Protein AF-A0A7S2G571-F1 (afdb_monomer_lite)

Foldseek 3Di:
DDDDDDPWDWDQQWDWDFDDDDPQKTWTATDPPRTDTDRTDIDGQDDPRDGRDDPDDDDPPCPDDPVVPDDDDPDDVVVVVVVVVVCVVCVVVLCVFQVCQVVLVDDDPAAPEEAEADDDPPDALCVQRPPPDPNSCCQRPPDPRYGYRRTGDACPPSRVPPDDPD

pLDDT: mean 84.76, std 11.6, range [47.78, 95.44]

Sequence (166 aa):
VKSPQTAERLSTGAIVEELELVGDRLHYLIVPGTSTGPEEGWASIKVSGKDLLVPKAEEPHDIGGPADTGGAVEVDEATKAKIEAMAKAMAQDFPKFVPKYKVFKYPLAAPKFRVFCFHNAGSAESNYSAKKTPLTDWALEEAEGVEVVSLQYPGRENMRKEKLHT

Secondary structure (DSSP, 8-state):
---PPPSS-PPTT--EEEEEEETTEEEEEEPTTS--S-SEEEEESEETTEES----PPPP-----TTTS-------HHHHHHHHHHHHHHTTTHHHHSTTTGGGTPSPSS-SEEEEE-PPTT--THHHHSTT-HHHHIIIII-TTEEEEE---TTSTTTTTSPP--

Radius of gyration: 30.57 Å; chains: 1; bounding box: 61×43×78 Å

Organism: NCBI:txid327968

Structure (mmCIF, N/CA/C/O backbone):
data_AF-A0A7S2G571-F1
#
_entry.id   AF-A0A7S2G571-F1
#
loop_
_atom_site.group_PDB
_atom_site.id
_atom_site.type_symbol
_atom_site.label_atom_id
_atom_site.label_alt_id
_atom_site.label_comp_id
_atom_site.label_asym_id
_atom_site.label_entity_id
_atom_site.label_seq_id
_atom_site.pdbx_PDB_ins_code
_atom_site.Cartn_x
_atom_site.Cartn_y
_atom_site.Cartn_z
_atom_site.occupancy
_atom_site.B_iso_or_equiv
_atom_site.auth_seq_id
_atom_site.auth_comp_id
_atom_site.auth_asym_id
_atom_site.auth_atom_id
_atom_site.pdbx_PDB_model_num
ATOM 1 N N . VAL A 1 1 ? -41.205 -6.909 42.393 1.00 60.25 1 VAL A N 1
ATOM 2 C CA . VAL A 1 1 ? -40.040 -6.814 43.307 1.00 60.25 1 VAL A CA 1
ATOM 3 C C . VAL A 1 1 ? -39.734 -5.350 43.608 1.00 60.25 1 VAL A C 1
ATOM 5 O O . VAL A 1 1 ? -39.575 -4.569 42.670 1.00 60.25 1 VAL A O 1
ATOM 8 N N . LYS A 1 2 ? -39.707 -4.951 44.888 1.00 70.31 2 LYS A N 1
ATOM 9 C CA . LYS A 1 2 ? -39.216 -3.628 45.318 1.00 70.31 2 LYS A CA 1
ATOM 10 C C . LYS A 1 2 ? -37.761 -3.801 45.757 1.00 70.31 2 LYS A C 1
ATOM 12 O O . LYS A 1 2 ? -37.512 -4.573 46.671 1.00 70.31 2 LYS A O 1
ATOM 17 N N . SER A 1 3 ? -36.834 -3.119 45.094 1.00 76.56 3 SER A N 1
ATOM 18 C CA . SER A 1 3 ? -35.425 -3.051 45.494 1.00 76.56 3 SER A CA 1
ATOM 19 C C . SER A 1 3 ? -35.144 -1.671 46.102 1.00 76.56 3 SER A C 1
ATOM 21 O O . SER A 1 3 ? -35.860 -0.718 45.766 1.00 76.56 3 SER A O 1
ATOM 23 N N . PRO A 1 4 ? -34.110 -1.529 46.945 1.00 82.75 4 PRO A N 1
ATOM 24 C CA . PRO A 1 4 ? -33.606 -0.222 47.347 1.00 82.75 4 PRO A CA 1
ATOM 25 C C . PRO A 1 4 ? -33.198 0.590 46.114 1.00 82.75 4 PRO A C 1
ATOM 27 O O . PRO A 1 4 ? -32.684 0.036 45.141 1.00 82.75 4 PRO A O 1
ATOM 30 N N . GLN A 1 5 ? -33.453 1.896 46.145 1.00 83.88 5 GLN A N 1
ATOM 31 C CA . GLN A 1 5 ? -32.969 2.813 45.120 1.00 83.88 5 GLN A CA 1
ATOM 32 C C . GLN A 1 5 ? -31.565 3.278 45.511 1.00 83.88 5 GLN A C 1
ATOM 34 O O . GLN A 1 5 ? -31.368 3.798 46.608 1.00 83.88 5 GLN A O 1
ATOM 39 N N . THR A 1 6 ? -30.599 3.092 44.619 1.00 84.56 6 THR A N 1
ATOM 40 C CA . THR A 1 6 ? -29.240 3.614 44.779 1.00 84.56 6 THR A CA 1
ATOM 41 C C . THR A 1 6 ? -29.208 5.128 44.579 1.00 84.56 6 THR A C 1
ATOM 43 O O . THR A 1 6 ? -30.030 5.695 43.855 1.00 84.56 6 THR A O 1
ATOM 46 N N . ALA A 1 7 ? -28.249 5.794 45.228 1.00 84.12 7 ALA A N 1
ATOM 47 C CA . ALA A 1 7 ? -28.033 7.234 45.066 1.00 84.12 7 ALA A CA 1
ATOM 48 C C . ALA A 1 7 ? -27.621 7.591 43.627 1.00 84.12 7 ALA A C 1
ATOM 50 O O . ALA A 1 7 ? -27.997 8.640 43.105 1.00 84.12 7 ALA A O 1
ATOM 51 N N . GLU A 1 8 ? -26.889 6.689 42.978 1.00 86.69 8 GLU A N 1
ATOM 52 C CA . GLU A 1 8 ? -26.386 6.849 41.621 1.00 86.69 8 GLU A CA 1
ATOM 53 C C . GLU A 1 8 ? -27.262 6.117 40.602 1.00 86.69 8 GLU A C 1
ATOM 55 O O . GLU A 1 8 ? -27.926 5.118 40.906 1.00 86.69 8 GLU A O 1
ATOM 60 N N . ARG A 1 9 ? -27.257 6.633 39.370 1.00 89.62 9 ARG A N 1
ATOM 61 C CA . ARG A 1 9 ? -27.957 6.046 38.226 1.00 89.62 9 ARG A CA 1
ATOM 62 C C . ARG A 1 9 ? -26.957 5.353 37.314 1.00 89.62 9 ARG A C 1
ATOM 64 O O . ARG A 1 9 ? -25.899 5.910 37.046 1.00 89.62 9 ARG A O 1
ATOM 71 N N . LEU A 1 10 ? -27.347 4.196 36.786 1.00 90.06 10 LEU A N 1
ATOM 72 C CA . LEU A 1 10 ? -26.644 3.558 35.679 1.00 90.06 10 LEU A CA 1
ATOM 73 C C . LEU A 1 10 ? -26.671 4.491 34.458 1.00 90.06 10 LEU A C 1
ATOM 75 O O . LEU A 1 10 ? -27.735 4.983 34.064 1.00 90.06 10 LEU A O 1
ATOM 79 N N . SER A 1 11 ? -25.502 4.772 33.891 1.00 91.00 11 SER A N 1
ATOM 80 C CA . SER A 1 11 ? -25.373 5.616 32.699 1.00 91.00 11 SER A CA 1
ATOM 81 C C . SER A 1 11 ? -25.891 4.918 31.432 1.00 91.00 11 SER A C 1
ATOM 83 O O . SER A 1 11 ? -25.967 3.695 31.339 1.00 91.00 11 SER A O 1
ATOM 85 N N . THR A 1 12 ? -26.303 5.707 30.435 1.00 89.44 12 THR A N 1
ATOM 86 C CA . THR A 1 12 ? -26.754 5.171 29.137 1.00 89.44 12 THR A CA 1
ATOM 87 C C . THR A 1 12 ? -25.568 4.603 28.360 1.00 89.44 12 THR A C 1
ATOM 89 O O . THR A 1 12 ? -24.518 5.236 28.312 1.00 89.44 12 THR A O 1
ATOM 92 N N . GLY A 1 13 ? -25.750 3.437 27.732 1.00 88.06 13 GLY A N 1
ATOM 93 C CA . GLY A 1 13 ? -24.683 2.725 27.018 1.00 88.06 13 GLY A CA 1
ATOM 94 C C . GLY A 1 13 ? -23.825 1.824 27.910 1.00 88.06 13 GLY A C 1
ATOM 95 O O . GLY A 1 13 ? -22.874 1.226 27.417 1.00 88.06 13 GLY A O 1
ATOM 96 N N . ALA A 1 14 ? -24.164 1.707 29.198 1.00 91.81 14 ALA A N 1
ATOM 97 C CA . ALA A 1 14 ? -23.496 0.789 30.103 1.00 91.81 14 ALA A CA 1
ATOM 98 C C . ALA A 1 14 ? -23.665 -0.667 29.669 1.00 91.81 14 ALA A C 1
ATOM 100 O O . ALA A 1 14 ? -24.771 -1.100 29.339 1.00 91.81 14 ALA A O 1
ATOM 101 N N . ILE A 1 15 ? -22.565 -1.419 29.712 1.00 93.38 15 ILE A N 1
ATOM 102 C CA . ILE A 1 15 ? -22.586 -2.867 29.527 1.00 93.38 15 ILE A CA 1
ATOM 103 C C . ILE A 1 15 ? -22.655 -3.493 30.915 1.00 93.38 15 ILE A C 1
ATOM 105 O O . ILE A 1 15 ? -21.849 -3.181 31.795 1.00 93.38 15 ILE A O 1
ATOM 109 N N . VAL A 1 16 ? -23.639 -4.364 31.104 1.00 94.06 16 VAL A N 1
ATOM 110 C CA . VAL A 1 16 ? -23.878 -5.053 32.368 1.00 94.06 16 VAL A CA 1
ATOM 111 C C . VAL A 1 16 ? -24.016 -6.552 32.136 1.00 94.06 16 VAL A C 1
ATOM 113 O O . VAL A 1 16 ? -24.505 -6.978 31.089 1.00 94.06 16 VAL A O 1
ATOM 116 N N . GLU A 1 17 ? -23.588 -7.338 33.112 1.00 94.00 17 GLU A N 1
ATOM 117 C CA . GLU A 1 17 ? -23.792 -8.780 33.172 1.00 94.00 17 GLU A CA 1
ATOM 118 C C . GLU A 1 17 ? -25.121 -9.087 33.868 1.00 94.00 17 GLU A C 1
ATOM 120 O O . GLU A 1 17 ? -25.464 -8.472 34.880 1.00 94.00 17 GLU A O 1
ATOM 125 N N . GLU A 1 18 ? -25.880 -10.032 33.316 1.00 94.75 18 GLU A N 1
ATOM 126 C CA . GLU A 1 18 ? -27.113 -10.543 33.915 1.00 94.75 18 GLU A CA 1
ATOM 127 C C . GLU A 1 18 ? -26.777 -11.508 35.058 1.00 94.75 18 GLU A C 1
ATOM 129 O O . GLU A 1 18 ? -26.183 -12.560 34.829 1.00 94.75 18 GLU A O 1
ATOM 134 N N . LEU A 1 19 ? -27.175 -11.154 36.284 1.00 94.81 19 LEU A N 1
ATOM 135 C CA . LEU A 1 19 ? -27.054 -12.031 37.452 1.00 94.81 19 LEU A CA 1
ATOM 136 C C . LEU A 1 19 ? -28.358 -12.787 37.729 1.00 94.81 19 LEU A C 1
ATOM 138 O O . LEU A 1 19 ? -28.342 -13.988 37.986 1.00 94.81 19 LEU A O 1
ATOM 142 N N . GLU A 1 20 ? -29.492 -12.083 37.705 1.00 95.44 20 GLU A N 1
ATOM 143 C CA . GLU A 1 20 ? -30.808 -12.664 37.992 1.00 95.44 20 GLU A CA 1
ATOM 144 C C . GLU A 1 20 ? -31.929 -11.855 37.326 1.00 95.44 20 GLU A C 1
ATOM 146 O O . GLU A 1 20 ? -31.960 -10.628 37.414 1.00 95.44 20 GLU A O 1
ATOM 151 N N . LEU A 1 21 ? -32.898 -12.534 36.710 1.00 93.75 21 LEU A N 1
ATOM 152 C CA . LEU A 1 21 ? -34.075 -11.908 36.109 1.00 93.75 21 LEU A CA 1
ATOM 153 C C . LEU A 1 21 ? -35.346 -12.247 36.897 1.00 93.75 21 LEU A C 1
ATOM 155 O O . LEU A 1 21 ? -35.752 -13.407 36.970 1.00 93.75 21 LEU A O 1
ATOM 159 N N . VAL A 1 22 ? -36.025 -11.227 37.437 1.00 93.56 22 VAL A N 1
ATOM 160 C CA . VAL A 1 22 ? -37.289 -11.402 38.172 1.00 93.56 22 VAL A CA 1
ATOM 161 C C . VAL A 1 22 ? -38.392 -10.522 37.586 1.00 93.56 22 VAL A C 1
ATOM 163 O O . VAL A 1 22 ? -38.540 -9.341 37.924 1.00 93.56 22 VAL A O 1
ATOM 166 N N . GLY A 1 23 ? -39.209 -11.122 36.718 1.00 91.19 23 GLY A N 1
ATOM 167 C CA . GLY A 1 23 ? -40.224 -10.409 35.940 1.00 91.19 23 GLY A CA 1
ATOM 168 C C . GLY A 1 23 ? -39.560 -9.458 34.946 1.00 91.19 23 GLY A C 1
ATOM 169 O O . GLY A 1 23 ? -38.710 -9.880 34.175 1.00 91.19 23 GLY A O 1
ATOM 170 N N . ASP A 1 24 ? -39.894 -8.169 35.013 1.00 91.12 24 ASP A N 1
ATOM 171 C CA . ASP A 1 24 ? -39.321 -7.135 34.133 1.00 91.12 24 ASP A CA 1
ATOM 172 C C . ASP A 1 24 ? -38.109 -6.409 34.747 1.00 91.12 24 ASP A C 1
ATOM 174 O O . ASP A 1 24 ? -37.775 -5.287 34.347 1.00 91.12 24 ASP A O 1
ATOM 178 N N . ARG A 1 25 ? -37.476 -6.995 35.772 1.00 93.00 25 ARG A N 1
ATOM 179 C CA . ARG A 1 25 ? -36.334 -6.397 36.473 1.00 93.00 25 ARG A CA 1
ATOM 180 C C . ARG A 1 25 ? -35.116 -7.310 36.450 1.00 93.00 25 ARG A C 1
ATOM 182 O O . ARG A 1 25 ? -35.203 -8.447 36.900 1.00 93.00 25 ARG A O 1
ATOM 189 N N . LEU A 1 26 ? -33.998 -6.756 35.991 1.00 94.56 26 LEU A N 1
ATOM 190 C CA . LEU A 1 26 ? -32.697 -7.406 35.906 1.00 94.56 26 LEU A CA 1
ATOM 191 C C . LEU A 1 26 ? -31.828 -6.995 37.096 1.00 94.56 26 LEU A C 1
ATOM 193 O O . LEU A 1 26 ? -31.600 -5.799 37.313 1.00 94.56 26 LEU A O 1
ATOM 197 N N . HIS A 1 27 ? -31.347 -7.981 37.841 1.00 94.69 27 HIS A N 1
ATOM 198 C CA . HIS A 1 27 ? -30.212 -7.849 38.734 1.00 94.69 27 HIS A CA 1
ATOM 199 C C . HIS A 1 27 ? -28.934 -7.915 37.907 1.00 94.69 27 HIS A C 1
ATOM 201 O O . HIS A 1 27 ? -28.745 -8.862 37.138 1.00 94.69 27 HIS A O 1
ATOM 207 N N . TYR A 1 28 ? -28.096 -6.894 38.028 1.00 94.31 28 TYR A N 1
ATOM 208 C CA . TYR A 1 28 ? -26.972 -6.693 37.131 1.00 94.31 28 TYR A CA 1
ATOM 209 C C . TYR A 1 28 ? -25.674 -6.409 37.881 1.00 94.31 28 TYR A C 1
ATOM 211 O O . TYR A 1 28 ? -25.704 -5.841 38.974 1.00 94.31 28 TYR A O 1
ATOM 219 N N . LEU A 1 29 ? -24.554 -6.716 37.225 1.00 94.38 29 LEU A N 1
ATOM 220 C CA . LEU A 1 29 ? -23.204 -6.271 37.583 1.00 94.38 29 LEU A CA 1
ATOM 221 C C . LEU A 1 29 ? -22.621 -5.442 36.426 1.00 94.38 29 LEU A C 1
ATOM 223 O O . LEU A 1 29 ? -22.679 -5.867 35.276 1.00 94.38 29 LEU A O 1
ATOM 227 N N . ILE A 1 30 ? -22.088 -4.248 36.682 1.00 92.00 30 ILE A N 1
ATOM 228 C CA . ILE A 1 30 ? -21.446 -3.421 35.648 1.00 92.00 30 ILE A CA 1
ATOM 229 C C . ILE A 1 30 ? -20.141 -4.074 35.196 1.00 92.00 30 ILE A C 1
ATOM 231 O O . ILE A 1 30 ? -19.302 -4.434 36.019 1.00 92.00 30 ILE A O 1
ATOM 235 N N . VAL A 1 31 ? -19.916 -4.118 33.880 1.00 91.31 31 VAL A N 1
ATOM 236 C CA . VAL A 1 31 ? -18.605 -4.474 33.328 1.00 91.31 31 VAL A CA 1
ATOM 237 C C . VAL A 1 31 ? -17.626 -3.313 33.574 1.00 91.31 31 VAL A C 1
ATOM 239 O O . VAL A 1 31 ? -17.868 -2.203 33.071 1.00 91.31 31 VAL A O 1
ATOM 242 N N . PRO A 1 32 ? -16.516 -3.525 34.311 1.00 86.75 32 PRO A N 1
ATOM 243 C CA . PRO A 1 32 ? -15.572 -2.463 34.647 1.00 86.75 32 PRO A CA 1
ATOM 244 C C . PRO A 1 32 ? -15.062 -1.710 33.415 1.00 86.75 32 PRO A C 1
ATOM 246 O O . PRO A 1 32 ? -14.736 -2.304 32.390 1.00 86.75 32 PRO A O 1
ATOM 249 N N . GLY A 1 33 ? -14.988 -0.381 33.512 1.00 85.81 33 GLY A N 1
ATOM 250 C CA . GLY A 1 33 ? -14.475 0.478 32.438 1.00 85.81 33 GLY A CA 1
ATOM 251 C C . GLY A 1 33 ? -15.452 0.757 31.291 1.00 85.81 33 GLY A C 1
ATOM 252 O O . GLY A 1 33 ? -15.117 1.538 30.405 1.00 85.81 33 GLY A O 1
ATOM 253 N N . THR A 1 34 ? -16.660 0.184 31.307 1.00 84.88 34 THR A N 1
ATOM 254 C CA . THR A 1 34 ? -17.673 0.447 30.265 1.00 84.88 34 THR A CA 1
ATOM 255 C C . THR A 1 34 ? -18.604 1.611 30.600 1.00 84.88 34 THR A C 1
ATOM 257 O O . THR A 1 34 ? -19.251 2.144 29.702 1.00 84.88 34 THR A O 1
ATOM 260 N N . SER A 1 35 ? -18.712 2.010 31.876 1.00 82.31 35 SER A N 1
ATOM 261 C CA . SER A 1 35 ? -19.716 2.991 32.308 1.00 82.31 35 SER A CA 1
ATOM 262 C C . SER A 1 35 ? -19.483 3.578 33.705 1.00 82.31 35 SER A C 1
ATOM 264 O O . SER A 1 35 ? -18.537 3.209 34.400 1.00 82.31 35 SER A O 1
ATOM 266 N N . THR A 1 36 ? -20.364 4.503 34.106 1.00 85.38 36 THR A N 1
ATOM 267 C CA . THR A 1 36 ? -20.491 5.051 35.468 1.00 85.38 36 THR A CA 1
ATOM 268 C C . THR A 1 36 ? -21.835 4.667 36.105 1.00 85.38 36 THR A C 1
ATOM 270 O O . THR A 1 36 ? -22.856 4.579 35.409 1.00 85.38 36 THR A O 1
ATOM 273 N N . GLY A 1 37 ? -21.841 4.457 37.426 1.00 87.44 37 GLY A N 1
ATOM 274 C CA . GLY A 1 37 ? -23.017 4.095 38.221 1.00 87.44 37 GLY A CA 1
ATOM 275 C C . GLY A 1 37 ? -22.703 3.051 39.305 1.00 87.44 37 GLY A C 1
ATOM 276 O O . GLY A 1 37 ? -21.536 2.716 39.504 1.00 87.44 37 GLY A O 1
ATOM 277 N N . PRO A 1 38 ? -23.734 2.508 39.980 1.00 90.88 38 PRO A N 1
ATOM 278 C CA . PRO A 1 38 ? -23.565 1.464 40.990 1.00 90.88 38 PRO A CA 1
ATOM 279 C C . PRO A 1 38 ? -23.012 0.179 40.371 1.00 90.88 38 PRO A C 1
ATOM 281 O O . PRO A 1 38 ? -23.600 -0.306 39.405 1.00 90.88 38 PRO A O 1
ATOM 284 N N . GLU A 1 39 ? -21.949 -0.386 40.954 1.00 91.00 39 GLU A N 1
ATOM 285 C CA . GLU A 1 39 ? -21.315 -1.629 40.479 1.00 91.00 39 GLU A CA 1
ATOM 286 C C . GLU A 1 39 ? -22.322 -2.775 40.331 1.00 91.00 39 GLU A C 1
ATOM 288 O O . GLU A 1 39 ? -22.276 -3.501 39.347 1.00 91.00 39 GLU A O 1
ATOM 293 N N . GLU A 1 40 ? -23.275 -2.885 41.254 1.00 92.75 40 GLU A N 1
ATOM 294 C CA . GLU A 1 40 ? -24.335 -3.892 41.257 1.00 92.75 40 GLU A CA 1
ATOM 295 C C . GLU A 1 40 ? -25.685 -3.227 41.560 1.00 92.75 40 GLU A C 1
ATOM 297 O O . GLU A 1 40 ? -25.766 -2.244 42.311 1.00 92.75 40 GLU A O 1
ATOM 302 N N . GLY A 1 41 ? -26.771 -3.740 40.980 1.00 92.75 41 GLY A N 1
ATOM 303 C CA . GLY A 1 41 ? -28.096 -3.197 41.254 1.00 92.75 41 GLY A CA 1
ATOM 304 C C . GLY A 1 41 ? -29.237 -3.831 40.473 1.00 92.75 41 GLY A C 1
ATOM 305 O O . GLY A 1 41 ? -29.076 -4.800 39.741 1.00 92.75 41 GLY A O 1
ATOM 306 N N . TRP A 1 42 ? -30.433 -3.260 40.640 1.00 93.38 42 TRP A N 1
ATOM 307 C CA . TRP A 1 42 ? -31.657 -3.719 39.976 1.00 93.38 42 TRP A CA 1
ATOM 308 C C . TRP A 1 42 ? -32.192 -2.675 38.999 1.00 93.38 42 TRP A C 1
ATOM 310 O O . TRP A 1 42 ? -32.742 -1.651 39.419 1.00 93.38 42 TRP A O 1
ATOM 320 N N . ALA A 1 43 ? -32.159 -2.983 37.707 1.00 92.62 43 ALA A N 1
ATOM 321 C CA . ALA A 1 43 ? -32.713 -2.150 36.643 1.00 92.62 43 ALA A CA 1
ATOM 322 C C . ALA A 1 43 ? -34.018 -2.744 36.090 1.00 92.62 43 ALA A C 1
ATOM 324 O O . ALA A 1 43 ? -34.261 -3.942 36.187 1.00 92.62 43 ALA A O 1
ATOM 325 N N . SER A 1 44 ? -34.897 -1.903 35.541 1.00 93.06 44 SER A N 1
ATOM 326 C CA . SER A 1 44 ? -36.062 -2.389 34.784 1.00 93.06 44 SER A CA 1
ATOM 327 C C . SER A 1 44 ? -35.663 -2.564 33.327 1.00 93.06 44 SER A C 1
ATOM 329 O O . SER A 1 44 ? -34.989 -1.689 32.790 1.00 93.06 44 SER A O 1
ATOM 331 N N . ILE A 1 45 ? -36.101 -3.644 32.685 1.00 94.25 45 ILE A N 1
ATOM 332 C CA . ILE A 1 45 ? -35.806 -3.893 31.267 1.00 94.25 45 ILE A CA 1
ATOM 333 C C . ILE A 1 45 ? -36.602 -2.933 30.384 1.00 94.25 45 ILE A C 1
ATOM 335 O O . ILE A 1 45 ? -36.065 -2.387 29.424 1.00 94.25 45 ILE A O 1
ATOM 339 N N . LYS A 1 46 ? -37.866 -2.671 30.739 1.00 93.38 46 LYS A N 1
ATOM 340 C CA . LYS A 1 46 ? -38.776 -1.819 29.968 1.00 93.38 46 LYS A CA 1
ATOM 341 C C . LYS A 1 46 ? -39.544 -0.867 30.884 1.00 93.38 46 LYS A C 1
ATOM 343 O O . LYS A 1 46 ? -40.037 -1.268 31.935 1.00 93.38 46 LYS A O 1
ATOM 348 N N . VAL A 1 47 ? -39.684 0.395 30.476 1.00 90.56 47 VAL A N 1
ATOM 349 C CA . VAL A 1 47 ? -40.504 1.404 31.170 1.00 90.56 47 VAL A CA 1
ATOM 350 C C . VAL A 1 47 ? -41.340 2.168 30.150 1.00 90.56 47 VAL A C 1
ATOM 352 O O . VAL A 1 47 ? -40.809 2.733 29.196 1.00 90.56 47 VAL A O 1
ATOM 355 N N . SER A 1 48 ? -42.663 2.198 30.343 1.00 90.81 48 SER A N 1
ATOM 356 C CA . SER A 1 48 ? -43.608 2.899 29.454 1.00 90.81 48 SER A CA 1
ATOM 357 C C . SER A 1 48 ? -43.434 2.537 27.970 1.00 90.81 48 SER A C 1
ATOM 359 O O . SER A 1 48 ? -43.479 3.401 27.097 1.00 90.81 48 SER A O 1
ATOM 361 N N . GLY A 1 49 ? -43.171 1.258 27.690 1.00 89.38 49 GLY A N 1
ATOM 362 C CA . GLY A 1 49 ? -42.952 0.746 26.335 1.00 89.38 49 GLY A CA 1
ATOM 363 C C . GLY A 1 49 ? -41.544 0.961 25.768 1.00 89.38 49 GLY A C 1
ATOM 364 O O . GLY A 1 49 ? -41.253 0.410 24.712 1.00 89.38 49 GLY A O 1
ATOM 365 N N . LYS A 1 50 ? -40.664 1.703 26.453 1.00 91.31 50 LYS A N 1
ATOM 366 C CA . LYS A 1 50 ? -39.270 1.911 26.039 1.00 91.31 50 LYS A CA 1
ATOM 367 C C . LYS A 1 50 ? -38.357 0.874 26.676 1.00 91.31 50 LYS A C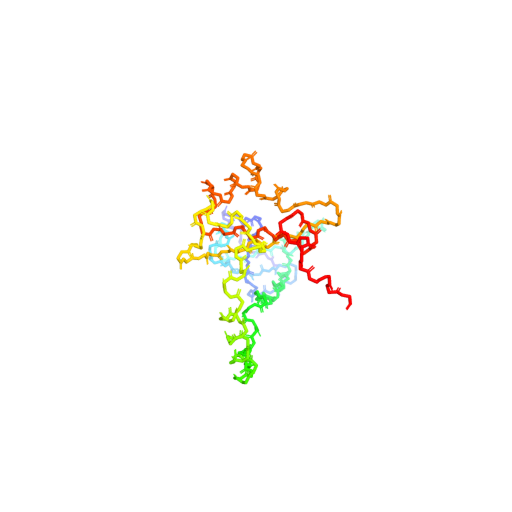 1
ATOM 369 O O . LYS A 1 50 ? -38.410 0.693 27.892 1.00 91.31 50 LYS A O 1
ATOM 374 N N . ASP A 1 51 ? -37.513 0.248 25.869 1.00 93.62 51 ASP A N 1
ATOM 375 C CA . ASP A 1 51 ? -36.461 -0.644 26.351 1.00 93.62 51 ASP A CA 1
ATOM 376 C C . ASP A 1 51 ? -35.322 0.181 26.960 1.00 93.62 51 ASP A C 1
ATOM 378 O O . ASP A 1 51 ? -34.817 1.119 26.342 1.00 93.62 51 ASP A O 1
ATOM 382 N N . LEU A 1 52 ? -34.973 -0.133 28.205 1.00 93.75 52 LEU A N 1
ATOM 383 C CA . LEU A 1 52 ? -33.845 0.451 28.935 1.00 93.75 52 LEU A CA 1
ATOM 384 C C . LEU A 1 52 ? -32.625 -0.470 28.910 1.00 93.75 52 LEU A C 1
ATOM 386 O O . LEU A 1 52 ? -31.498 0.012 28.965 1.00 93.75 52 LEU A O 1
ATOM 390 N N . LEU A 1 53 ? -32.861 -1.779 28.824 1.00 93.25 53 LEU A N 1
ATOM 391 C CA . LEU A 1 53 ? -31.837 -2.798 28.657 1.00 93.25 53 LEU A CA 1
ATOM 392 C C . LEU A 1 53 ? -32.232 -3.693 27.492 1.00 93.25 53 LEU A C 1
ATOM 394 O O . LEU A 1 53 ? -33.390 -4.086 27.359 1.00 93.25 53 LEU A O 1
ATOM 398 N N . VAL A 1 54 ? -31.253 -4.014 26.661 1.00 93.50 54 VAL A N 1
ATOM 399 C CA . VAL A 1 54 ? -31.398 -4.946 25.547 1.00 93.50 54 VAL A CA 1
ATOM 400 C C . VAL A 1 54 ? -30.249 -5.945 25.611 1.00 93.50 54 VAL A C 1
ATOM 402 O O . VAL A 1 54 ? -29.155 -5.560 26.036 1.00 93.50 54 VAL A O 1
ATOM 405 N N . PRO A 1 55 ? -30.460 -7.207 25.199 1.00 92.19 55 PRO A N 1
ATOM 406 C CA . PRO A 1 55 ? -29.364 -8.152 25.055 1.00 92.19 55 PRO A CA 1
ATOM 407 C C . PRO A 1 55 ? -28.276 -7.543 24.172 1.00 92.19 55 PRO A C 1
ATOM 409 O O . PRO A 1 55 ? -28.569 -7.042 23.081 1.00 92.19 55 PRO A O 1
ATOM 412 N N . LYS A 1 56 ? -27.027 -7.564 24.648 1.00 88.50 56 LYS A N 1
ATOM 413 C CA . LYS A 1 56 ? -25.895 -7.168 23.816 1.00 88.50 56 LYS A CA 1
ATOM 414 C C . LYS A 1 56 ? -25.847 -8.161 22.655 1.00 88.50 56 LYS A C 1
ATOM 416 O O . LYS A 1 56 ? -25.666 -9.353 22.887 1.00 88.50 56 LYS A O 1
ATOM 421 N N . ALA A 1 57 ? -26.067 -7.684 21.429 1.00 82.00 57 ALA A N 1
ATOM 422 C CA . ALA A 1 57 ? -25.827 -8.503 20.249 1.00 82.00 57 ALA A CA 1
ATOM 423 C C . ALA A 1 57 ? -24.384 -9.007 20.328 1.00 82.00 57 ALA A C 1
ATOM 425 O O . ALA A 1 57 ? -23.497 -8.228 20.691 1.00 82.00 57 ALA A O 1
ATOM 426 N N . GLU A 1 58 ? -24.162 -10.289 20.039 1.00 74.62 58 GLU A N 1
ATOM 427 C CA . GLU A 1 58 ? -22.803 -10.792 19.875 1.00 74.62 58 GLU A CA 1
ATOM 428 C C . GLU A 1 58 ? -22.096 -9.836 18.914 1.00 74.62 58 GLU A C 1
ATOM 430 O O . GLU A 1 58 ? -22.613 -9.560 17.824 1.00 74.62 58 GLU A O 1
ATOM 435 N N . GLU A 1 59 ? -20.985 -9.240 19.368 1.00 66.44 59 GLU A N 1
ATOM 436 C CA . GLU A 1 59 ? -20.124 -8.462 18.480 1.00 66.44 59 GLU A CA 1
ATOM 437 C C . GLU A 1 59 ? -19.923 -9.347 17.250 1.00 66.44 59 GLU A C 1
ATOM 439 O O . GLU A 1 59 ? -19.625 -10.536 17.437 1.00 66.44 59 GLU A O 1
ATOM 444 N N . PRO A 1 60 ? -20.159 -8.844 16.023 1.00 60.47 60 PRO A N 1
ATOM 445 C CA . PRO A 1 60 ? -19.892 -9.639 14.841 1.00 60.47 60 PRO A CA 1
ATOM 446 C C . PRO A 1 60 ? -18.485 -10.178 15.020 1.00 60.47 60 PRO A C 1
ATOM 448 O O . PRO A 1 60 ? -17.568 -9.382 15.226 1.00 60.47 60 PRO A O 1
ATOM 451 N N . HIS A 1 61 ? -18.371 -11.511 15.069 1.00 59.25 61 HIS A N 1
ATOM 452 C CA . HIS A 1 61 ? -17.102 -12.206 15.220 1.00 59.25 61 HIS A CA 1
ATOM 453 C C . HIS A 1 61 ? -16.097 -11.445 14.372 1.00 59.25 61 HIS A C 1
ATOM 455 O O . HIS A 1 61 ? -16.308 -11.343 13.163 1.00 59.25 61 HIS A O 1
ATOM 461 N N . ASP A 1 62 ? -15.096 -10.833 15.008 1.00 59.72 62 ASP A N 1
ATOM 462 C CA . ASP A 1 62 ? -14.036 -10.170 14.272 1.00 59.72 62 ASP A CA 1
ATOM 463 C C . ASP A 1 62 ? -13.441 -11.260 13.388 1.00 59.72 62 ASP A C 1
ATOM 465 O O . ASP A 1 62 ? -12.811 -12.203 13.870 1.00 59.72 62 ASP A O 1
ATOM 469 N N . ILE A 1 63 ? -13.765 -11.206 12.096 1.00 57.81 63 ILE A N 1
ATOM 470 C CA . ILE A 1 63 ? -13.399 -12.239 11.122 1.00 57.81 63 ILE A CA 1
ATOM 471 C C . ILE A 1 63 ? -11.870 -12.192 10.900 1.00 57.81 63 ILE A C 1
ATOM 473 O O . ILE A 1 63 ? -11.317 -12.987 10.138 1.00 57.81 63 ILE A O 1
ATOM 477 N N . GLY A 1 64 ? -11.179 -11.275 11.594 1.00 58.00 64 GLY A N 1
ATOM 478 C CA . GLY A 1 64 ? -9.802 -10.917 11.366 1.00 58.00 64 GLY A CA 1
ATOM 479 C C . GLY A 1 64 ? -9.680 -10.165 10.050 1.00 58.00 64 GLY A C 1
ATOM 480 O O . GLY A 1 64 ? -10.552 -10.212 9.170 1.00 58.00 64 GLY A O 1
ATOM 481 N N . GLY A 1 65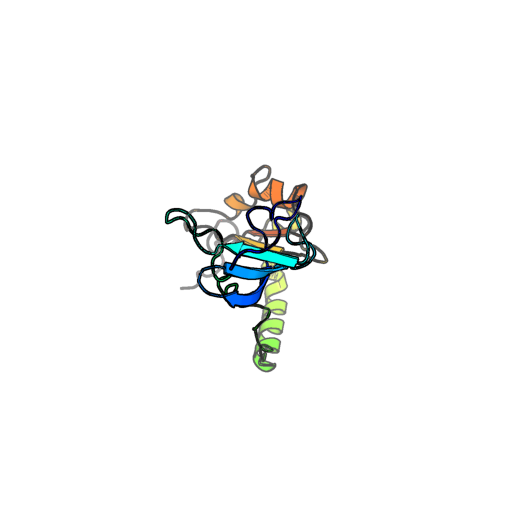 ? -8.560 -9.475 9.869 1.00 60.94 65 GLY A N 1
ATOM 482 C CA . GLY A 1 65 ? -8.165 -9.085 8.528 1.00 60.94 65 GLY A CA 1
ATOM 483 C C . GLY A 1 65 ? -7.995 -10.341 7.657 1.00 60.94 65 GLY A C 1
ATOM 484 O O . GLY A 1 65 ? -7.703 -11.421 8.172 1.00 60.94 65 GLY A O 1
ATOM 485 N N . PRO A 1 66 ? -8.084 -10.234 6.321 1.00 61.47 66 PRO A N 1
ATOM 486 C CA . PRO A 1 66 ? -7.819 -11.357 5.411 1.00 61.47 66 PRO A CA 1
ATOM 487 C C . PRO A 1 66 ? -6.422 -11.993 5.582 1.00 61.47 66 PRO A C 1
ATOM 489 O O . PRO A 1 66 ? -6.158 -13.049 5.016 1.00 61.47 66 PRO A O 1
ATOM 492 N N . ALA A 1 67 ? -5.527 -11.361 6.348 1.00 59.16 67 ALA A N 1
ATOM 493 C CA . ALA A 1 67 ? -4.225 -11.895 6.726 1.00 59.16 67 ALA A CA 1
ATOM 494 C C . ALA A 1 67 ? -4.238 -12.738 8.019 1.00 59.16 67 ALA A C 1
ATOM 496 O O . ALA A 1 67 ? -3.362 -13.580 8.176 1.00 59.16 67 ALA A O 1
ATOM 497 N N . ASP A 1 68 ? -5.209 -12.547 8.919 1.00 63.72 68 ASP A N 1
ATOM 498 C CA . ASP A 1 68 ? -5.213 -13.177 10.250 1.00 63.72 68 ASP A CA 1
ATOM 499 C C . ASP A 1 68 ? -5.747 -14.618 10.216 1.00 63.72 68 ASP A C 1
ATOM 501 O O . ASP A 1 68 ? -5.356 -15.457 11.025 1.00 63.72 68 ASP A O 1
ATOM 505 N N . THR A 1 69 ? -6.608 -14.930 9.243 1.00 61.97 69 THR A N 1
ATOM 506 C CA . THR A 1 69 ? -7.132 -16.285 8.979 1.00 61.97 69 THR A CA 1
ATOM 507 C C . THR A 1 69 ? -6.505 -16.944 7.749 1.00 61.97 69 THR A C 1
ATOM 509 O O . THR A 1 69 ? -6.803 -18.100 7.436 1.00 61.97 69 THR A O 1
ATOM 512 N N . GLY A 1 70 ? -5.614 -16.235 7.051 1.00 58.62 70 GLY A N 1
ATOM 513 C CA . GLY A 1 70 ? -4.848 -16.783 5.942 1.00 58.62 70 GLY A CA 1
ATOM 514 C C . GLY A 1 70 ? -3.865 -17.827 6.459 1.00 58.62 70 GLY A C 1
ATOM 515 O O . GLY A 1 70 ? -2.836 -17.483 7.034 1.00 58.62 70 GLY A O 1
ATOM 516 N N . GLY A 1 71 ? -4.171 -19.112 6.257 1.00 62.72 71 GLY A N 1
ATOM 517 C CA . GLY A 1 71 ? -3.200 -20.184 6.472 1.00 62.72 71 GLY A CA 1
ATOM 518 C C . GLY A 1 71 ? -1.903 -19.907 5.706 1.00 62.72 71 GLY A C 1
ATOM 519 O O . GLY A 1 71 ? -1.900 -19.143 4.736 1.00 62.72 71 GLY A O 1
ATOM 520 N N . ALA A 1 72 ? -0.796 -20.515 6.140 1.00 65.75 72 ALA A N 1
ATOM 521 C CA . ALA A 1 72 ? 0.476 -20.383 5.440 1.00 65.75 72 ALA A CA 1
ATOM 522 C C . ALA A 1 72 ? 0.263 -20.667 3.946 1.00 65.75 72 ALA A C 1
ATOM 524 O O . ALA A 1 72 ? -0.147 -21.765 3.570 1.00 65.75 72 ALA A O 1
ATOM 525 N N . VAL A 1 73 ? 0.482 -19.655 3.104 1.00 70.38 73 VAL A N 1
ATOM 526 C CA . VAL A 1 73 ? 0.400 -19.822 1.655 1.00 70.38 73 VAL A CA 1
ATOM 527 C C . VAL A 1 73 ? 1.538 -20.757 1.277 1.00 70.38 73 VAL A C 1
ATOM 529 O O . VAL A 1 73 ? 2.702 -20.359 1.323 1.00 70.38 73 VAL A O 1
ATOM 532 N N . GLU A 1 74 ? 1.216 -22.008 0.955 1.00 75.25 74 GLU A N 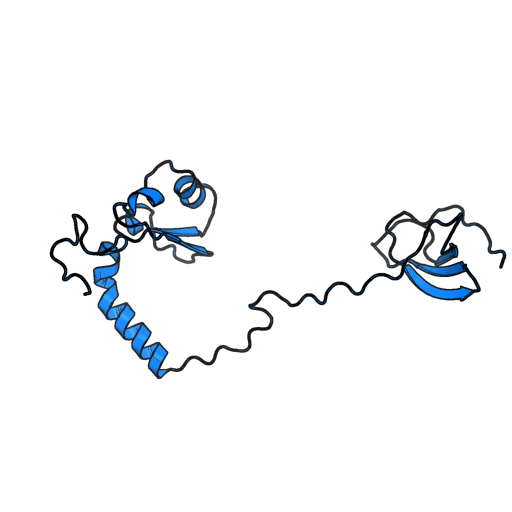1
ATOM 533 C CA . GLU A 1 74 ? 2.199 -22.937 0.411 1.00 75.25 74 GLU A CA 1
ATOM 534 C C . GLU A 1 74 ? 2.670 -22.390 -0.934 1.00 75.25 74 GLU A C 1
ATOM 536 O O . GLU A 1 74 ? 1.924 -22.321 -1.914 1.00 75.25 74 GLU A O 1
ATOM 541 N N . VAL A 1 75 ? 3.918 -21.931 -0.958 1.00 80.62 75 VAL A N 1
ATOM 542 C CA . VAL A 1 75 ? 4.552 -21.432 -2.170 1.00 80.62 75 VAL A CA 1
ATOM 543 C C . VAL A 1 75 ? 5.266 -22.605 -2.823 1.00 80.62 75 VAL A C 1
ATOM 545 O O . VAL A 1 75 ? 6.186 -23.173 -2.243 1.00 80.62 75 VAL A O 1
ATOM 548 N N . ASP A 1 76 ? 4.864 -22.959 -4.041 1.00 91.19 76 ASP A N 1
ATOM 549 C CA . ASP A 1 76 ? 5.619 -23.905 -4.860 1.00 91.19 76 ASP A CA 1
ATOM 550 C C . ASP A 1 76 ? 7.032 -23.351 -5.109 1.00 91.19 76 ASP A C 1
ATOM 552 O O . ASP A 1 76 ? 7.210 -22.355 -5.819 1.00 91.19 76 ASP A O 1
ATOM 556 N N . GLU A 1 77 ? 8.041 -23.995 -4.517 1.00 93.88 77 GLU A N 1
ATOM 557 C CA . GLU A 1 77 ? 9.450 -23.598 -4.625 1.00 93.88 77 GLU A CA 1
ATOM 558 C C . GLU A 1 77 ? 9.914 -23.531 -6.088 1.00 93.88 77 GLU A C 1
ATOM 560 O O . GLU A 1 77 ? 10.726 -22.672 -6.443 1.00 93.88 77 GLU A O 1
ATOM 565 N N . ALA A 1 78 ? 9.355 -24.368 -6.973 1.00 93.12 78 ALA A N 1
ATOM 566 C CA . ALA A 1 78 ? 9.669 -24.310 -8.397 1.00 93.12 78 ALA A CA 1
ATOM 567 C C . ALA A 1 78 ? 9.142 -23.014 -9.037 1.00 93.12 78 ALA A C 1
ATOM 569 O O . ALA A 1 78 ? 9.870 -22.324 -9.762 1.00 93.12 78 ALA A O 1
ATOM 570 N N . THR A 1 79 ? 7.897 -22.640 -8.738 1.00 90.19 79 THR A N 1
ATOM 571 C CA . THR A 1 79 ? 7.303 -21.370 -9.171 1.00 90.19 79 THR A CA 1
ATOM 572 C C . THR A 1 79 ? 8.044 -20.173 -8.584 1.00 90.19 79 THR A C 1
ATOM 574 O O . THR A 1 79 ? 8.338 -19.228 -9.319 1.00 90.19 79 THR A O 1
ATOM 577 N N . LYS A 1 80 ? 8.423 -20.219 -7.303 1.00 92.19 80 LYS A N 1
ATOM 578 C CA . LYS A 1 80 ? 9.217 -19.166 -6.656 1.00 92.19 80 LYS A CA 1
ATOM 579 C C . LYS A 1 80 ? 10.560 -18.965 -7.353 1.00 92.19 80 LYS A C 1
ATOM 581 O O . LYS A 1 80 ? 10.864 -17.849 -7.770 1.00 92.19 80 LYS A O 1
ATOM 586 N N . ALA A 1 81 ? 11.310 -20.044 -7.579 1.00 94.06 81 ALA A N 1
ATOM 587 C CA . ALA A 1 81 ? 12.589 -19.990 -8.284 1.00 94.06 81 ALA A CA 1
ATOM 588 C C . ALA A 1 81 ? 12.435 -19.435 -9.711 1.00 94.06 81 ALA A C 1
ATOM 590 O O . ALA A 1 81 ? 13.254 -18.635 -10.171 1.00 94.06 81 ALA A O 1
ATOM 591 N N . LYS A 1 82 ? 11.353 -19.807 -10.411 1.00 94.44 82 LYS A N 1
ATOM 592 C CA . LYS A 1 82 ? 11.034 -19.268 -11.740 1.00 94.44 82 LYS A CA 1
ATOM 593 C C . LYS A 1 82 ? 10.750 -17.764 -11.692 1.00 94.44 82 LYS A C 1
ATOM 595 O O . LYS A 1 82 ? 11.279 -17.028 -12.525 1.00 94.44 82 LYS A O 1
ATOM 600 N N . ILE A 1 83 ? 9.945 -17.306 -10.733 1.00 91.81 83 ILE A N 1
ATOM 601 C CA . ILE A 1 83 ? 9.622 -15.885 -10.547 1.00 91.81 83 ILE A CA 1
ATOM 602 C C . ILE A 1 83 ? 10.888 -15.089 -10.219 1.00 91.81 83 ILE A C 1
ATOM 604 O O . ILE A 1 83 ? 11.121 -14.051 -10.833 1.00 91.81 83 ILE A O 1
ATOM 608 N N . GLU A 1 84 ? 11.738 -15.582 -9.318 1.00 94.25 84 GLU A N 1
ATOM 609 C CA . GLU A 1 84 ? 13.004 -14.933 -8.958 1.00 94.25 84 GLU A CA 1
ATOM 610 C C . GLU A 1 84 ? 13.963 -14.840 -10.154 1.00 94.25 84 GLU A C 1
ATOM 612 O O . GLU A 1 84 ? 14.548 -13.782 -10.409 1.00 94.25 84 GLU A O 1
ATOM 617 N N . ALA A 1 85 ? 14.083 -15.915 -10.940 1.00 94.44 85 ALA A N 1
ATOM 618 C CA . ALA A 1 85 ? 14.890 -15.920 -12.156 1.00 94.44 85 ALA A CA 1
ATOM 619 C C . ALA A 1 85 ? 14.371 -14.906 -13.190 1.00 94.44 85 ALA A C 1
ATOM 621 O O . ALA A 1 85 ? 15.158 -14.144 -13.760 1.00 94.44 85 ALA A O 1
ATOM 622 N N . MET A 1 86 ? 13.050 -14.848 -13.397 1.00 92.25 86 MET A N 1
ATOM 623 C CA . MET A 1 86 ? 12.417 -13.869 -14.287 1.00 92.25 86 MET A CA 1
ATOM 624 C C . MET A 1 86 ? 12.613 -12.436 -13.783 1.00 92.25 86 MET A C 1
ATOM 626 O O . MET A 1 86 ? 12.999 -11.565 -14.560 1.00 92.25 86 MET A O 1
ATOM 630 N N . ALA A 1 87 ? 12.417 -12.187 -12.487 1.00 90.81 87 ALA A N 1
ATOM 631 C CA . ALA A 1 87 ? 12.632 -10.877 -11.880 1.00 90.81 87 ALA A CA 1
ATOM 632 C C . ALA A 1 87 ? 14.080 -10.404 -12.075 1.00 90.81 87 ALA A C 1
ATOM 634 O O . ALA A 1 87 ? 14.309 -9.261 -12.473 1.00 90.81 87 ALA A O 1
ATOM 635 N N . LYS A 1 88 ? 15.062 -11.296 -11.883 1.00 93.31 88 LYS A N 1
ATOM 636 C CA . LYS A 1 88 ? 16.480 -10.995 -12.115 1.00 93.31 88 LYS A CA 1
ATOM 637 C C . LYS A 1 88 ? 16.773 -10.680 -13.583 1.00 93.31 88 LYS A C 1
ATOM 639 O O . LYS A 1 88 ? 17.499 -9.727 -13.857 1.00 93.31 88 LYS A O 1
ATOM 644 N N . ALA A 1 89 ? 16.204 -11.443 -14.518 1.00 92.25 89 ALA A N 1
ATOM 645 C CA . ALA A 1 89 ? 16.379 -11.208 -15.953 1.00 92.25 89 ALA A CA 1
ATOM 646 C C . ALA A 1 89 ? 15.782 -9.861 -16.406 1.00 92.25 89 ALA A C 1
ATOM 648 O O . ALA A 1 89 ? 16.369 -9.176 -17.245 1.00 92.25 89 ALA A O 1
ATOM 649 N N . MET A 1 90 ? 14.654 -9.464 -15.809 1.00 87.69 90 MET A N 1
ATOM 650 C CA . MET A 1 90 ? 13.911 -8.242 -16.143 1.00 87.69 90 MET A CA 1
ATOM 651 C C . MET A 1 90 ? 14.364 -7.002 -15.355 1.00 87.69 90 MET A C 1
ATOM 653 O O . MET A 1 90 ? 13.948 -5.888 -15.671 1.00 87.69 90 MET A O 1
ATOM 657 N N . ALA A 1 91 ? 15.221 -7.150 -14.338 1.00 87.94 91 ALA A N 1
ATOM 658 C CA . ALA A 1 91 ? 15.624 -6.052 -13.452 1.00 87.94 91 ALA A CA 1
ATOM 659 C C . ALA A 1 91 ? 16.248 -4.861 -14.205 1.00 87.94 91 ALA A C 1
ATOM 661 O O . ALA A 1 91 ? 16.027 -3.704 -13.850 1.00 87.94 91 ALA A O 1
ATOM 662 N N . GLN A 1 92 ? 16.997 -5.145 -15.271 1.00 86.50 92 GLN A N 1
ATOM 663 C CA . GLN A 1 92 ? 17.603 -4.136 -16.146 1.00 86.50 92 GLN A CA 1
ATOM 664 C C . GLN A 1 92 ? 16.574 -3.336 -16.957 1.00 86.50 92 GLN A C 1
ATOM 666 O O . GLN A 1 92 ? 16.815 -2.173 -17.279 1.00 86.50 92 GLN A O 1
ATOM 671 N N . ASP A 1 93 ? 15.420 -3.935 -17.250 1.00 86.94 93 ASP A N 1
ATOM 672 C CA . ASP A 1 93 ? 14.347 -3.317 -18.024 1.00 86.94 93 ASP A CA 1
ATOM 673 C C . ASP A 1 93 ? 13.35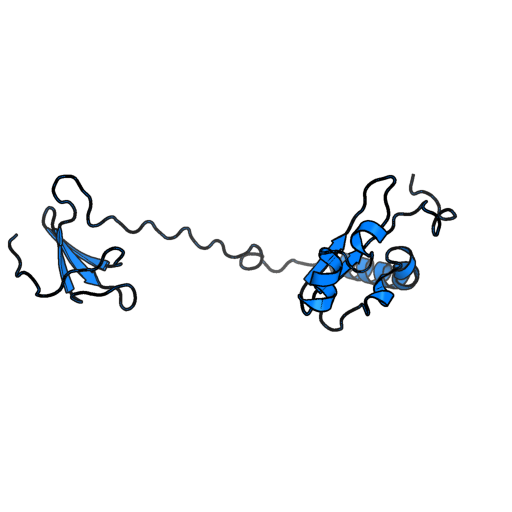1 -2.564 -17.143 1.00 86.94 93 ASP A C 1
ATOM 675 O O . ASP A 1 93 ? 12.619 -1.713 -17.641 1.00 86.94 93 ASP A O 1
ATOM 679 N N . PHE A 1 94 ? 13.349 -2.804 -15.828 1.00 88.44 94 PHE A N 1
ATOM 680 C CA . PHE A 1 94 ? 12.440 -2.148 -14.888 1.00 88.44 94 PHE A CA 1
ATOM 681 C C . PHE A 1 94 ? 12.391 -0.612 -15.043 1.00 88.44 94 PHE A C 1
ATOM 683 O O . PHE A 1 94 ? 11.289 -0.075 -15.172 1.00 88.44 94 PHE A O 1
ATOM 690 N N . PRO A 1 95 ? 13.518 0.126 -15.161 1.00 88.38 95 PRO A N 1
ATOM 691 C CA . PRO A 1 95 ? 13.477 1.574 -15.378 1.00 88.38 95 PRO A CA 1
ATOM 692 C C . PRO A 1 95 ? 12.775 2.011 -16.673 1.00 88.38 95 PRO A C 1
ATOM 694 O O . PRO A 1 95 ? 12.340 3.155 -16.751 1.00 88.38 95 PRO A O 1
ATOM 697 N N . LYS A 1 96 ? 12.649 1.141 -17.684 1.00 87.12 96 LYS A N 1
ATOM 698 C CA . LYS A 1 96 ? 11.904 1.449 -18.917 1.00 87.12 96 LYS A CA 1
ATOM 699 C C . LYS A 1 96 ? 10.401 1.516 -18.656 1.00 87.12 96 LYS A C 1
ATOM 701 O O . LYS A 1 96 ? 9.722 2.391 -19.186 1.00 87.12 96 LYS A O 1
ATOM 706 N N . PHE A 1 97 ? 9.904 0.613 -17.812 1.00 89.12 97 PHE A N 1
ATOM 707 C CA . PHE A 1 97 ? 8.496 0.546 -17.430 1.00 89.12 97 PHE A CA 1
ATOM 708 C C . PHE A 1 97 ? 8.133 1.568 -16.358 1.00 89.12 97 PHE A C 1
ATOM 710 O O . PHE A 1 97 ? 6.975 1.947 -16.264 1.00 89.12 97 PHE A O 1
ATOM 717 N N . VAL A 1 98 ? 9.091 2.031 -15.553 1.00 91.75 98 VAL A N 1
ATOM 718 C CA . VAL A 1 98 ? 8.848 3.014 -14.485 1.00 91.75 98 VAL A CA 1
ATOM 719 C C . VAL A 1 98 ? 9.876 4.157 -14.535 1.00 91.75 98 VAL A C 1
ATOM 721 O O . VAL A 1 98 ? 10.711 4.309 -13.639 1.00 91.75 98 VAL A O 1
ATOM 724 N N . PRO A 1 99 ? 9.845 5.004 -15.579 1.00 88.12 99 PRO A N 1
ATOM 725 C CA . PRO A 1 99 ? 10.933 5.938 -15.895 1.00 88.12 99 PRO A CA 1
ATOM 726 C C . PRO A 1 99 ? 11.248 6.947 -14.785 1.00 88.12 99 PRO A C 1
ATOM 728 O O . PRO A 1 99 ? 12.392 7.382 -14.646 1.00 88.12 99 PRO A O 1
ATOM 731 N N . LYS A 1 100 ? 10.263 7.309 -13.956 1.00 88.06 100 LYS A N 1
ATOM 732 C CA . LYS A 1 100 ? 10.444 8.281 -12.865 1.00 88.06 100 LYS A CA 1
ATOM 733 C C . LYS A 1 100 ? 10.726 7.659 -11.501 1.00 88.06 100 LYS A C 1
ATOM 735 O O . LYS A 1 100 ? 10.877 8.396 -10.531 1.00 88.06 100 LYS A O 1
ATOM 740 N N . TYR A 1 101 ? 10.874 6.337 -11.421 1.00 89.31 101 TYR A N 1
ATOM 741 C CA . TYR A 1 101 ? 11.060 5.636 -10.150 1.00 89.31 101 TYR A CA 1
ATOM 742 C C . TYR A 1 101 ? 12.248 6.186 -9.346 1.00 89.31 101 TYR A C 1
ATOM 744 O O . TYR A 1 101 ? 12.103 6.611 -8.204 1.00 89.31 101 TYR A O 1
ATOM 752 N N . LYS A 1 102 ? 13.416 6.320 -9.988 1.00 85.94 102 LYS A N 1
ATOM 753 C CA . LYS A 1 102 ? 14.617 6.878 -9.341 1.00 85.94 102 LYS A CA 1
ATOM 754 C C . LYS A 1 102 ? 14.531 8.384 -9.078 1.00 85.94 102 LYS A C 1
ATOM 756 O O . LYS A 1 102 ? 15.180 8.876 -8.160 1.00 85.94 102 LYS A O 1
ATOM 761 N N . VAL A 1 103 ? 13.738 9.124 -9.860 1.00 84.50 103 VAL A N 1
ATOM 762 C CA . VAL A 1 103 ? 13.539 10.576 -9.670 1.00 84.50 103 VAL A CA 1
ATOM 763 C C . VAL A 1 103 ? 12.862 10.851 -8.326 1.00 84.50 103 VAL A C 1
ATOM 765 O O . VAL A 1 103 ? 13.155 11.857 -7.684 1.00 84.50 103 VAL A O 1
ATOM 768 N N . PHE A 1 104 ? 12.025 9.919 -7.872 1.00 84.38 104 PHE A N 1
ATOM 769 C CA . PHE A 1 104 ? 11.375 9.937 -6.565 1.00 84.38 104 PHE A CA 1
ATOM 770 C C . PHE A 1 104 ? 12.203 9.305 -5.440 1.00 84.38 104 PHE A C 1
ATOM 772 O O . PHE A 1 104 ? 11.682 9.063 -4.359 1.00 84.38 104 PHE A O 1
ATOM 779 N N . LYS A 1 105 ? 13.507 9.083 -5.661 1.00 86.12 105 LYS A N 1
ATOM 780 C CA . LYS A 1 105 ? 14.429 8.466 -4.689 1.00 86.12 105 LYS A CA 1
ATOM 781 C C . LYS A 1 105 ? 14.029 7.039 -4.283 1.00 86.12 105 LYS A C 1
ATOM 783 O O . LYS A 1 105 ? 14.422 6.573 -3.218 1.00 86.12 105 LYS A O 1
ATOM 788 N N . TYR A 1 106 ? 13.291 6.341 -5.143 1.00 90.75 106 TYR A N 1
ATOM 789 C CA . TYR A 1 106 ? 12.964 4.929 -4.976 1.00 90.75 106 TYR A CA 1
ATOM 790 C C . TYR A 1 106 ? 14.049 4.017 -5.595 1.00 90.75 106 TYR A C 1
ATOM 792 O O . TYR A 1 106 ? 14.766 4.445 -6.512 1.00 90.75 106 TYR A O 1
ATOM 800 N N . PRO A 1 107 ? 14.167 2.748 -5.154 1.00 91.94 107 PRO A N 1
ATOM 801 C CA . PRO A 1 107 ? 13.379 2.122 -4.091 1.00 91.94 107 PRO A CA 1
ATOM 802 C C . PRO A 1 107 ? 13.750 2.630 -2.690 1.00 91.94 107 PRO A C 1
ATOM 804 O O . PRO A 1 107 ? 14.918 2.879 -2.399 1.00 91.94 107 PRO A O 1
ATOM 807 N N . LEU A 1 108 ? 12.750 2.752 -1.822 1.00 90.69 108 LEU A N 1
ATOM 808 C CA . LEU A 1 108 ? 12.903 2.853 -0.380 1.00 90.69 108 LEU A CA 1
ATOM 809 C C . LEU A 1 108 ? 13.507 1.550 0.158 1.00 90.69 108 LEU A C 1
ATOM 811 O O . LEU A 1 108 ? 13.214 0.458 -0.327 1.00 90.69 108 LEU A O 1
ATOM 815 N N . ALA A 1 109 ? 14.332 1.662 1.200 1.00 90.94 109 ALA A N 1
ATOM 816 C CA . ALA A 1 109 ? 14.962 0.501 1.829 1.00 90.94 109 ALA A CA 1
ATOM 817 C C . ALA A 1 109 ? 13.941 -0.433 2.508 1.00 90.94 109 ALA A C 1
ATOM 819 O O . ALA A 1 109 ? 14.119 -1.648 2.505 1.00 90.94 109 ALA A O 1
ATOM 820 N N . ALA A 1 110 ? 12.872 0.135 3.073 1.00 89.88 110 ALA A N 1
ATOM 821 C CA . ALA A 1 110 ? 11.809 -0.591 3.761 1.00 89.88 110 ALA A CA 1
ATOM 822 C C . ALA A 1 110 ? 10.447 0.073 3.478 1.00 89.88 110 ALA A C 1
ATOM 824 O O . ALA A 1 110 ? 9.961 0.857 4.298 1.00 89.88 110 ALA A O 1
ATOM 825 N N . PRO A 1 111 ? 9.843 -0.165 2.298 1.00 92.19 111 PRO A N 1
ATOM 826 C CA . PRO A 1 111 ? 8.529 0.383 1.993 1.00 92.19 111 PRO A CA 1
ATOM 827 C C . PRO A 1 111 ? 7.468 -0.279 2.877 1.00 92.19 111 PRO A C 1
ATOM 829 O O . PRO A 1 111 ? 7.390 -1.505 2.955 1.00 92.19 111 PRO A O 1
ATOM 832 N N . LYS A 1 112 ? 6.631 0.540 3.517 1.00 92.56 112 LYS A N 1
ATOM 833 C CA . LYS A 1 112 ? 5.438 0.093 4.251 1.00 92.56 112 LYS A CA 1
ATOM 834 C C . LYS A 1 112 ? 4.295 -0.215 3.287 1.00 92.56 112 LYS A C 1
ATOM 836 O O . LYS A 1 112 ? 3.472 -1.082 3.557 1.00 92.56 112 LYS A O 1
ATOM 841 N N . PHE A 1 113 ? 4.244 0.502 2.164 1.00 90.75 113 PHE A N 1
ATOM 842 C CA . PHE A 1 113 ? 3.160 0.399 1.197 1.00 90.75 113 PHE A CA 1
ATOM 843 C C . PHE A 1 113 ? 3.628 0.771 -0.214 1.00 90.75 113 PHE A C 1
ATOM 845 O O . PHE A 1 113 ? 4.455 1.667 -0.390 1.00 90.75 113 PHE A O 1
ATOM 852 N N . ARG A 1 114 ? 3.088 0.091 -1.232 1.00 94.19 114 ARG A N 1
ATOM 853 C CA . ARG A 1 114 ? 3.351 0.391 -2.647 1.00 94.19 114 ARG A CA 1
ATOM 854 C C . ARG A 1 114 ? 2.050 0.644 -3.389 1.00 94.19 114 ARG A C 1
ATOM 856 O O . ARG A 1 114 ? 1.144 -0.183 -3.346 1.00 94.19 114 ARG A O 1
ATOM 863 N N . VAL A 1 115 ? 2.002 1.741 -4.136 1.00 93.50 115 VAL A N 1
ATOM 864 C CA . VAL A 1 115 ? 0.898 2.083 -5.034 1.00 93.50 115 VAL A CA 1
ATOM 865 C C . VAL A 1 115 ? 1.338 1.833 -6.468 1.00 93.50 115 VAL A C 1
ATOM 867 O O . VAL A 1 115 ? 2.226 2.515 -6.974 1.00 93.50 115 VAL A O 1
ATOM 870 N N . PHE A 1 116 ? 0.706 0.876 -7.142 1.00 94.75 116 PHE A N 1
ATOM 871 C CA . PHE A 1 116 ? 0.937 0.621 -8.564 1.00 94.75 116 PHE A CA 1
ATOM 872 C C . PHE A 1 116 ? -0.084 1.395 -9.399 1.00 94.75 116 PHE A C 1
ATOM 874 O O . PHE A 1 116 ? -1.288 1.171 -9.278 1.00 94.75 116 PHE A O 1
ATOM 881 N N . CYS A 1 117 ? 0.390 2.314 -10.240 1.00 93.94 117 CYS A N 1
ATOM 882 C CA . CYS A 1 117 ? -0.470 3.161 -11.062 1.00 93.94 117 CYS A CA 1
ATOM 883 C C . CYS A 1 117 ? -0.444 2.712 -12.521 1.00 93.94 117 CYS A C 1
ATOM 885 O O . CYS A 1 117 ? 0.594 2.759 -13.185 1.00 93.94 117 CYS A O 1
ATOM 887 N N . PHE A 1 118 ? -1.619 2.351 -13.021 1.00 92.62 118 PHE A N 1
ATOM 888 C CA . PHE A 1 118 ? -1.860 1.921 -14.391 1.00 92.62 118 PHE A CA 1
ATOM 889 C C . PHE A 1 118 ? -2.646 3.010 -15.117 1.00 92.62 118 PHE A C 1
ATOM 891 O O . PHE A 1 118 ? -3.704 3.425 -14.649 1.00 92.62 118 PHE A O 1
ATOM 898 N N . HIS A 1 119 ? -2.133 3.497 -16.245 1.00 89.75 119 HIS A N 1
ATOM 899 C CA . HIS A 1 119 ? -2.835 4.496 -17.050 1.00 89.75 119 HIS A CA 1
ATOM 900 C C . HIS A 1 119 ? -3.731 3.833 -18.108 1.00 89.75 119 HIS A C 1
ATOM 902 O O . HIS A 1 119 ? -3.545 2.671 -18.459 1.00 89.75 119 HIS A O 1
ATOM 908 N N . ASN A 1 120 ? -4.688 4.579 -18.661 1.00 88.81 120 ASN A N 1
ATOM 909 C CA . ASN A 1 120 ? -5.526 4.109 -19.771 1.00 88.81 120 ASN A CA 1
ATOM 910 C C . ASN A 1 120 ? -4.814 4.255 -21.129 1.00 88.81 120 ASN A C 1
ATOM 912 O O . ASN A 1 120 ? -3.779 4.924 -21.246 1.00 88.81 120 ASN A O 1
ATOM 916 N N . ALA A 1 121 ? -5.384 3.664 -22.182 1.00 83.69 121 ALA A N 1
ATOM 917 C CA . ALA A 1 121 ? -4.927 3.890 -23.553 1.00 83.69 121 ALA A CA 1
ATOM 918 C C . ALA A 1 121 ? -4.966 5.391 -23.909 1.00 83.69 121 ALA A C 1
ATOM 920 O O . ALA A 1 121 ? -5.890 6.106 -23.529 1.00 83.69 121 ALA A O 1
ATOM 921 N N . GLY A 1 122 ? -3.938 5.882 -24.608 1.00 82.38 122 GLY A N 1
ATOM 922 C CA . GLY A 1 122 ? -3.792 7.307 -24.948 1.00 82.38 122 GLY A CA 1
ATOM 923 C C . GLY A 1 122 ? -3.269 8.201 -23.812 1.00 82.38 122 GLY A C 1
ATOM 924 O O . GLY A 1 122 ? -2.984 9.373 -24.042 1.00 82.38 122 GLY A O 1
ATOM 925 N N . SER A 1 123 ? -3.086 7.658 -22.606 1.00 88.25 123 SER A N 1
ATOM 926 C CA . SER A 1 123 ? -2.533 8.369 -21.449 1.00 88.25 123 SER A CA 1
ATOM 927 C C . SER A 1 123 ? -1.030 8.077 -21.253 1.00 88.25 123 SER A C 1
ATOM 929 O O . SER A 1 123 ? -0.355 7.585 -22.166 1.00 88.25 123 SER A O 1
ATOM 931 N N . ALA A 1 124 ? -0.474 8.495 -20.120 1.00 87.81 124 ALA A N 1
ATOM 932 C CA . ALA A 1 124 ? 0.921 8.332 -19.731 1.00 87.81 124 ALA A CA 1
ATOM 933 C C . ALA A 1 124 ? 1.033 8.117 -18.218 1.00 87.81 124 ALA A C 1
ATOM 935 O O . ALA A 1 124 ? 0.192 8.561 -17.434 1.00 87.81 124 ALA A O 1
ATOM 936 N N . GLU A 1 125 ? 2.126 7.483 -17.818 1.00 91.06 125 GLU A N 1
ATOM 937 C CA . GLU A 1 125 ? 2.575 7.351 -16.433 1.00 91.06 125 GLU A CA 1
ATOM 938 C C . GLU A 1 125 ? 2.738 8.712 -15.728 1.00 91.06 125 GLU A C 1
ATOM 940 O O . GLU A 1 125 ? 2.643 8.819 -14.502 1.00 91.06 125 GLU A O 1
ATOM 945 N N . SER A 1 126 ? 2.978 9.774 -16.503 1.00 89.06 126 SER A N 1
ATOM 946 C CA . SER A 1 126 ? 3.152 11.148 -16.036 1.00 89.06 126 SER A CA 1
ATOM 947 C C . SER A 1 126 ? 1.923 11.698 -15.318 1.00 89.06 126 SER A C 1
ATOM 949 O O . SER A 1 126 ? 2.093 12.550 -14.451 1.00 89.06 126 SER A O 1
ATOM 951 N N . ASN A 1 127 ? 0.731 11.150 -15.566 1.00 89.38 127 ASN A N 1
ATOM 952 C CA . ASN A 1 127 ? -0.480 11.495 -14.819 1.00 89.38 127 ASN A CA 1
ATOM 953 C C . ASN A 1 127 ? -0.379 11.178 -13.318 1.00 89.38 127 ASN A C 1
ATOM 955 O O . ASN A 1 127 ? -1.032 11.834 -12.515 1.00 89.38 127 ASN A O 1
ATOM 959 N N . TYR A 1 128 ? 0.449 10.200 -12.943 1.00 90.44 128 TYR A N 1
ATOM 960 C CA . TYR A 1 128 ? 0.648 9.770 -11.553 1.00 90.44 128 TYR A CA 1
ATOM 961 C C . TYR A 1 128 ? 2.020 10.164 -10.999 1.00 90.44 128 TYR A C 1
ATOM 963 O O . TYR A 1 128 ? 2.273 10.031 -9.808 1.00 90.44 128 TYR A O 1
ATOM 971 N N . SER A 1 129 ? 2.917 10.628 -11.870 1.00 89.06 129 SER A N 1
ATOM 972 C CA . SER A 1 129 ? 4.321 10.899 -11.551 1.00 89.06 129 SER A CA 1
ATOM 973 C C . SER A 1 129 ? 4.755 12.324 -11.920 1.00 89.06 129 SER A C 1
ATOM 975 O O . SER A 1 129 ? 5.948 12.628 -12.024 1.00 89.06 129 SER A O 1
ATOM 977 N N . ALA A 1 130 ? 3.811 13.219 -12.209 1.00 87.06 130 ALA A N 1
ATOM 978 C CA . ALA A 1 130 ? 4.084 14.647 -12.312 1.00 87.06 130 ALA A CA 1
ATOM 979 C C . ALA A 1 130 ? 4.363 15.214 -10.914 1.00 87.06 130 ALA A C 1
ATOM 981 O O . ALA A 1 130 ? 3.758 14.794 -9.937 1.00 87.06 130 ALA A O 1
ATOM 982 N N . LYS A 1 131 ? 5.297 16.164 -10.815 1.00 81.69 131 LYS A N 1
ATOM 983 C CA . LYS A 1 131 ? 5.559 16.864 -9.549 1.00 81.69 131 LYS A CA 1
ATOM 984 C C . LYS A 1 131 ? 4.360 17.746 -9.198 1.00 81.69 131 LYS A C 1
ATOM 986 O O . LYS A 1 131 ? 3.746 18.286 -10.120 1.00 81.69 131 LYS A O 1
ATOM 991 N N . LYS A 1 132 ? 4.123 17.983 -7.904 1.00 83.75 132 LYS A N 1
ATOM 992 C CA . LYS A 1 132 ? 3.065 18.881 -7.410 1.00 83.75 132 LYS A CA 1
ATOM 993 C C . LYS A 1 132 ? 1.654 18.395 -7.735 1.00 83.75 132 LYS A C 1
ATOM 995 O O . LYS A 1 132 ? 0.777 19.183 -8.086 1.00 83.75 132 LYS A O 1
ATOM 1000 N N . THR A 1 133 ? 1.469 17.079 -7.722 1.00 88.56 133 THR A N 1
ATOM 1001 C CA . THR A 1 133 ? 0.137 16.475 -7.771 1.00 88.56 133 THR A CA 1
ATOM 1002 C C . THR A 1 133 ? -0.246 16.029 -6.368 1.00 88.56 133 THR A C 1
ATOM 1004 O O . THR A 1 133 ? 0.642 15.608 -5.628 1.00 88.56 133 THR A O 1
ATOM 1007 N N . PRO A 1 134 ? -1.545 16.008 -6.018 1.00 92.44 134 PRO A N 1
ATOM 1008 C CA . PRO A 1 134 ? -1.975 15.536 -4.705 1.00 92.44 134 PRO A CA 1
ATOM 1009 C C . PRO A 1 134 ? -1.407 14.157 -4.341 1.00 92.44 134 PRO A C 1
ATOM 1011 O O . PRO A 1 134 ? -1.010 13.940 -3.206 1.00 92.44 134 PRO A O 1
ATOM 1014 N N . LEU A 1 135 ? -1.299 13.242 -5.315 1.00 90.25 135 LEU A N 1
ATOM 1015 C CA . LEU A 1 135 ? -0.737 11.908 -5.094 1.00 90.25 135 LEU A CA 1
ATOM 1016 C C . LEU A 1 135 ? 0.765 11.945 -4.782 1.00 90.25 135 LEU A C 1
ATOM 1018 O O . LEU A 1 135 ? 1.209 11.279 -3.851 1.00 90.25 135 LEU A O 1
ATOM 1022 N N . THR A 1 136 ? 1.558 12.676 -5.572 1.00 88.50 136 THR A N 1
ATOM 1023 C CA . THR A 1 136 ? 3.011 12.732 -5.361 1.00 88.50 136 THR A CA 1
ATOM 1024 C C . THR A 1 136 ? 3.381 13.524 -4.124 1.00 88.50 136 THR A C 1
ATOM 1026 O O . THR A 1 136 ? 4.344 13.163 -3.462 1.00 88.50 136 THR A O 1
ATOM 1029 N N . ASP A 1 137 ? 2.638 14.582 -3.817 1.00 90.19 137 ASP A N 1
ATOM 1030 C CA . ASP A 1 137 ? 2.917 15.434 -2.662 1.00 90.19 137 ASP A CA 1
ATOM 1031 C C . ASP A 1 137 ? 2.617 14.647 -1.384 1.00 90.19 137 ASP A C 1
ATOM 1033 O O . ASP A 1 137 ? 3.485 14.505 -0.527 1.00 90.19 137 ASP A O 1
ATOM 1037 N N . TRP A 1 138 ? 1.469 13.963 -1.346 1.00 91.94 138 TRP A N 1
ATOM 1038 C CA . TRP A 1 138 ? 1.153 13.014 -0.283 1.00 91.94 138 TRP A CA 1
ATOM 1039 C C . TRP A 1 138 ? 2.224 11.922 -0.139 1.00 91.94 138 TRP A C 1
ATOM 1041 O O . TRP A 1 138 ? 2.767 11.727 0.945 1.00 91.94 138 TRP A O 1
ATOM 1051 N N . ALA A 1 139 ? 2.579 11.222 -1.220 1.00 90.31 139 ALA A N 1
ATOM 1052 C CA . ALA A 1 139 ? 3.498 10.086 -1.136 1.00 90.31 139 ALA A CA 1
ATOM 1053 C C . ALA A 1 139 ? 4.954 10.473 -0.816 1.00 90.31 139 ALA A C 1
ATOM 1055 O O . ALA A 1 139 ? 5.690 9.655 -0.266 1.00 90.31 139 ALA A O 1
ATOM 1056 N N . LEU A 1 140 ? 5.399 11.675 -1.195 1.00 84.88 140 LEU A N 1
ATOM 1057 C CA . LEU A 1 140 ? 6.785 12.119 -1.003 1.00 84.88 140 LEU A CA 1
ATOM 1058 C C . LEU A 1 140 ? 6.984 12.949 0.264 1.00 84.88 140 LEU A C 1
ATOM 1060 O O . LEU A 1 140 ? 8.088 12.937 0.809 1.00 84.88 140 LEU A O 1
ATOM 1064 N N . GLU A 1 141 ? 5.965 13.695 0.692 1.00 86.50 141 GLU A N 1
ATOM 1065 C CA . GLU A 1 141 ? 6.092 14.695 1.758 1.00 86.50 141 GLU A CA 1
ATOM 1066 C C . GLU A 1 141 ? 5.309 14.316 3.021 1.00 86.50 141 GLU A C 1
ATOM 1068 O O . GLU A 1 141 ? 5.756 14.636 4.122 1.00 86.50 141 GLU A O 1
ATOM 1073 N N . GLU A 1 142 ? 4.187 13.601 2.893 1.00 87.88 142 GLU A N 1
ATOM 1074 C CA . GLU A 1 142 ? 3.281 13.320 4.018 1.00 87.88 142 GLU A CA 1
ATOM 1075 C C . GLU A 1 142 ? 3.323 11.855 4.483 1.00 87.88 142 GLU A C 1
ATOM 1077 O O . GLU A 1 142 ? 3.258 11.572 5.680 1.00 87.88 142 GLU A O 1
ATOM 1082 N N . ALA A 1 143 ? 3.433 10.906 3.551 1.00 86.38 143 ALA A N 1
ATOM 1083 C CA . ALA A 1 143 ? 3.274 9.481 3.817 1.00 86.38 143 ALA A CA 1
ATOM 1084 C C . ALA A 1 143 ? 4.621 8.744 3.850 1.00 86.38 143 ALA A C 1
ATOM 1086 O O . ALA A 1 143 ? 5.093 8.184 2.857 1.00 86.38 143 ALA A O 1
ATOM 1087 N N . GLU A 1 144 ? 5.239 8.703 5.032 1.00 87.12 144 GLU A N 1
ATOM 1088 C CA . GLU A 1 144 ? 6.503 7.995 5.225 1.00 87.12 144 GLU A CA 1
ATOM 1089 C C . GLU A 1 144 ? 6.372 6.494 4.904 1.00 87.12 144 GLU A C 1
ATOM 1091 O O . GLU A 1 144 ? 5.566 5.767 5.492 1.00 87.12 144 GLU A O 1
ATOM 1096 N N . GLY A 1 145 ? 7.239 6.006 4.014 1.00 90.38 145 GLY A N 1
ATOM 1097 C CA . GLY A 1 145 ? 7.302 4.590 3.650 1.00 90.38 145 GLY A CA 1
ATOM 1098 C C . GLY A 1 145 ? 6.393 4.196 2.486 1.00 90.38 145 GLY A C 1
ATOM 1099 O O . GLY A 1 145 ? 6.229 2.997 2.252 1.00 90.38 145 GLY A O 1
ATOM 1100 N N . VAL A 1 146 ? 5.817 5.159 1.760 1.00 93.25 146 VAL A N 1
ATOM 1101 C CA . VAL A 1 146 ? 5.020 4.900 0.555 1.00 93.25 146 VAL A CA 1
ATOM 1102 C C . VAL A 1 146 ? 5.873 5.022 -0.710 1.00 93.25 146 VAL A C 1
ATOM 1104 O O . VAL A 1 146 ? 6.549 6.024 -0.939 1.00 93.25 146 VAL A O 1
ATOM 1107 N N . GLU A 1 147 ? 5.806 4.006 -1.571 1.00 93.75 147 GLU A N 1
ATOM 1108 C CA . GLU A 1 147 ? 6.354 4.064 -2.930 1.00 93.75 147 GLU A CA 1
ATOM 1109 C C . GLU A 1 147 ? 5.241 4.159 -3.966 1.00 93.75 147 GLU A C 1
ATOM 1111 O O . GLU A 1 147 ? 4.301 3.361 -3.960 1.00 93.75 147 GLU A O 1
ATOM 1116 N N . VAL A 1 148 ? 5.393 5.076 -4.918 1.00 93.25 148 VAL A N 1
ATOM 1117 C CA . VAL A 1 148 ? 4.525 5.148 -6.096 1.00 93.25 148 VAL A CA 1
ATOM 1118 C C . VAL A 1 148 ? 5.252 4.564 -7.304 1.00 93.25 148 VAL A C 1
ATOM 1120 O O . VAL A 1 148 ? 6.290 5.060 -7.747 1.00 93.25 148 VAL A O 1
ATOM 1123 N N . VAL A 1 149 ? 4.674 3.504 -7.860 1.00 94.50 149 VAL A N 1
ATOM 1124 C CA . VAL A 1 149 ? 5.158 2.777 -9.032 1.00 94.50 149 VAL A CA 1
ATOM 1125 C C . VAL A 1 149 ? 4.251 3.125 -10.213 1.00 94.50 149 VAL A C 1
ATOM 1127 O O . VAL A 1 149 ? 3.240 2.469 -10.449 1.00 94.50 149 VAL A O 1
ATOM 1130 N N . SER A 1 150 ? 4.576 4.187 -10.951 1.00 93.75 150 SER A N 1
ATOM 1131 C CA . SER A 1 150 ? 3.797 4.600 -12.129 1.00 93.75 150 SER A CA 1
ATOM 1132 C C . SER A 1 150 ? 4.288 3.892 -13.389 1.00 93.75 150 SER A C 1
ATOM 1134 O O . SER A 1 150 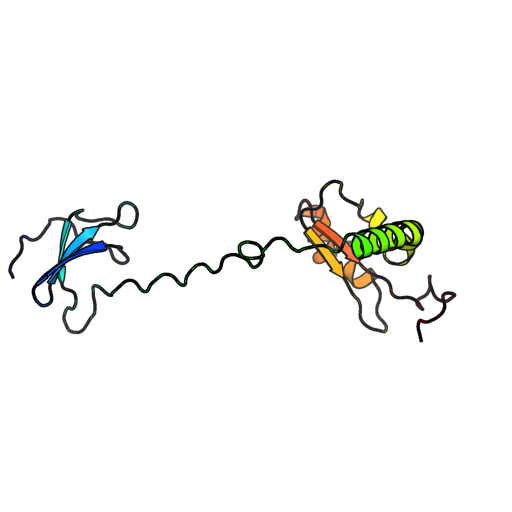? 5.396 4.168 -13.852 1.00 93.75 150 SER A O 1
ATOM 1136 N N . LEU A 1 151 ? 3.470 2.988 -13.934 1.00 92.19 151 LEU A N 1
ATOM 1137 C CA . LEU A 1 151 ? 3.849 2.156 -15.073 1.00 92.19 151 LEU A CA 1
ATOM 1138 C C . LEU A 1 151 ? 3.626 2.876 -16.404 1.00 92.19 151 LEU A C 1
ATOM 1140 O O . LEU A 1 151 ? 2.595 3.508 -16.617 1.00 92.19 151 LEU A O 1
ATOM 1144 N N . GLN A 1 152 ? 4.572 2.701 -17.320 1.00 89.69 152 GLN A N 1
ATOM 1145 C CA . GLN A 1 152 ? 4.509 3.094 -18.717 1.00 89.69 152 GLN A CA 1
ATOM 1146 C C . GLN A 1 152 ? 4.333 1.843 -19.579 1.00 89.69 152 GLN A C 1
ATOM 1148 O O . GLN A 1 152 ? 5.155 0.927 -19.535 1.00 89.69 152 GLN A O 1
ATOM 1153 N N . TYR A 1 153 ? 3.285 1.812 -20.403 1.00 85.56 153 TYR A N 1
ATOM 1154 C CA . TYR A 1 153 ? 3.072 0.692 -21.323 1.00 85.56 153 TYR A CA 1
ATOM 1155 C C . TYR A 1 153 ? 3.979 0.742 -22.565 1.00 85.56 153 TYR A C 1
ATOM 1157 O O . TYR A 1 153 ? 4.300 1.844 -23.038 1.00 85.56 153 TYR A O 1
ATOM 1165 N N . PRO A 1 154 ? 4.346 -0.432 -23.127 1.00 75.94 154 PRO A N 1
ATOM 1166 C CA . PRO A 1 154 ? 5.014 -0.552 -24.425 1.00 75.94 154 PRO A CA 1
ATOM 1167 C C . PRO A 1 154 ? 4.268 0.182 -25.552 1.00 75.94 154 PRO A C 1
ATOM 1169 O O . PRO A 1 154 ? 3.045 0.308 -25.522 1.00 75.94 154 PRO A O 1
ATOM 1172 N N . GLY A 1 155 ? 4.995 0.666 -26.568 1.00 67.25 155 GLY A N 1
ATOM 1173 C CA . GLY A 1 155 ? 4.409 1.333 -27.747 1.00 67.25 155 GLY A CA 1
ATOM 1174 C C . GLY A 1 155 ? 4.266 2.865 -27.671 1.00 67.25 155 GLY A C 1
ATOM 1175 O O . GLY A 1 155 ? 3.969 3.507 -28.680 1.00 67.25 155 GLY A O 1
ATOM 1176 N N . ARG A 1 156 ? 4.541 3.483 -26.517 1.00 69.25 156 ARG A N 1
ATOM 1177 C CA . ARG A 1 156 ? 4.674 4.950 -26.339 1.00 69.25 156 ARG A CA 1
ATOM 1178 C C . ARG A 1 156 ? 6.105 5.421 -26.644 1.00 69.25 156 ARG A C 1
ATOM 1180 O O . ARG A 1 156 ? 7.000 4.590 -26.694 1.00 69.25 156 ARG A O 1
ATOM 1187 N N . GLU A 1 157 ? 6.319 6.728 -26.854 1.00 62.03 157 GLU A N 1
ATOM 1188 C CA . GLU A 1 157 ? 7.566 7.392 -27.329 1.00 62.03 157 GLU A CA 1
ATOM 1189 C C . GLU A 1 157 ? 8.894 6.653 -27.056 1.00 62.03 157 GLU A C 1
ATOM 1191 O O . GLU A 1 157 ? 9.650 6.421 -27.998 1.00 62.03 157 GLU A O 1
ATOM 1196 N N . ASN A 1 158 ? 9.149 6.221 -25.814 1.00 58.50 158 ASN A N 1
ATOM 1197 C CA . ASN A 1 158 ? 10.409 5.588 -25.392 1.00 58.50 158 ASN A CA 1
ATOM 1198 C C . ASN A 1 158 ? 10.483 4.058 -25.595 1.00 58.50 158 ASN A C 1
ATOM 1200 O O . ASN A 1 158 ? 11.568 3.489 -25.530 1.00 58.50 158 ASN A O 1
ATOM 1204 N N . MET A 1 159 ? 9.358 3.391 -25.871 1.00 64.81 159 MET A N 1
ATOM 1205 C CA . MET A 1 159 ? 9.247 1.940 -26.107 1.00 64.81 159 MET A CA 1
ATOM 1206 C C . MET A 1 159 ? 8.589 1.607 -27.458 1.00 64.81 159 MET A C 1
ATOM 1208 O O . MET A 1 159 ? 8.141 0.488 -27.689 1.00 64.81 159 MET A O 1
ATOM 1212 N N . ARG A 1 160 ? 8.546 2.569 -28.393 1.00 59.75 160 ARG A N 1
ATOM 1213 C CA . ARG A 1 160 ? 7.979 2.399 -29.749 1.00 59.75 160 ARG A CA 1
ATOM 1214 C C . ARG A 1 160 ? 8.671 1.328 -30.601 1.00 59.75 160 ARG A C 1
ATOM 1216 O O . ARG A 1 160 ? 8.074 0.849 -31.556 1.00 59.75 160 ARG A O 1
ATOM 1223 N N . LYS A 1 161 ? 9.932 1.002 -30.298 1.00 59.84 161 LYS A N 1
ATOM 1224 C CA . LYS A 1 161 ? 10.716 -0.020 -31.016 1.00 59.84 161 LYS A CA 1
ATOM 1225 C C . LYS A 1 161 ? 10.516 -1.431 -30.460 1.00 59.84 161 LYS A C 1
ATOM 1227 O O . LYS A 1 161 ? 10.987 -2.384 -31.076 1.00 59.84 161 LYS A O 1
ATOM 1232 N N . GLU A 1 162 ? 9.874 -1.573 -29.303 1.00 61.66 162 GLU A N 1
ATOM 1233 C CA . GLU A 1 162 ? 9.613 -2.884 -28.718 1.00 61.66 162 GLU A CA 1
ATOM 1234 C C . GLU A 1 162 ? 8.413 -3.527 -29.416 1.00 61.66 162 GLU A C 1
ATOM 1236 O O . GLU A 1 162 ? 7.454 -2.847 -29.790 1.00 61.66 162 GLU A O 1
ATOM 1241 N N . LYS A 1 163 ? 8.484 -4.845 -29.640 1.00 55.91 163 LYS A N 1
ATOM 1242 C CA . LYS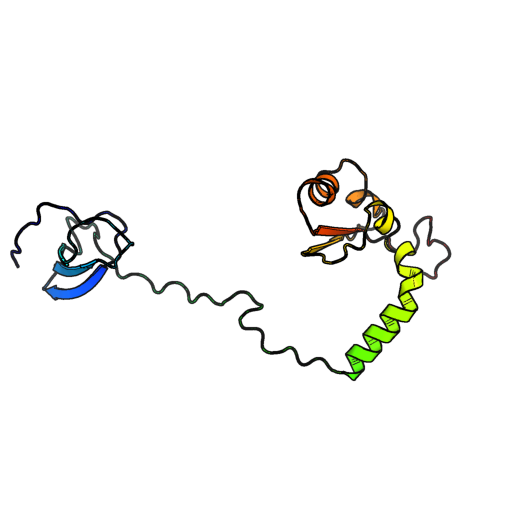 A 1 163 ? 7.370 -5.588 -30.233 1.00 55.91 163 LYS A CA 1
ATOM 1243 C C . LYS A 1 163 ? 6.132 -5.395 -29.360 1.00 55.91 163 LYS A C 1
ATOM 1245 O O . LYS A 1 163 ? 6.162 -5.688 -28.165 1.00 55.91 163 LYS A O 1
ATOM 1250 N N . LEU A 1 164 ? 5.043 -4.945 -29.979 1.00 57.53 164 LEU A N 1
ATOM 1251 C CA . LEU A 1 164 ? 3.712 -5.065 -29.398 1.00 57.53 164 LEU A CA 1
ATOM 1252 C C . LEU A 1 164 ? 3.500 -6.537 -29.029 1.00 57.53 164 LEU A C 1
ATOM 1254 O O . LEU A 1 164 ? 3.738 -7.416 -29.859 1.00 57.53 164 LEU A O 1
ATOM 1258 N N . HIS A 1 165 ? 3.091 -6.799 -27.789 1.00 57.50 165 HIS A N 1
ATOM 1259 C CA . HIS A 1 165 ? 2.537 -8.101 -27.442 1.00 57.50 165 HIS A CA 1
ATOM 1260 C C . HIS A 1 165 ? 1.168 -8.185 -28.124 1.00 57.50 165 HIS A C 1
ATOM 1262 O O . HIS A 1 165 ? 0.194 -7.621 -27.630 1.00 57.50 165 HIS A O 1
ATOM 1268 N N . THR A 1 166 ? 1.149 -8.773 -29.319 1.00 47.78 166 THR A N 1
ATOM 1269 C CA . THR A 1 166 ? -0.058 -9.232 -30.021 1.00 47.78 166 THR A CA 1
ATOM 1270 C C . THR A 1 166 ? -0.437 -10.617 -29.547 1.00 47.78 166 THR A C 1
ATOM 1272 O O . THR A 1 166 ? 0.501 -11.445 -29.461 1.00 47.78 166 THR A O 1
#